Protein AF-A0A1D6FIR6-F1 (afdb_monomer)

Radius of gyration: 16.35 Å; Cα contacts (8 Å, |Δi|>4): 21; chains: 1; bounding box: 47×25×35 Å

Sequence (69 aa):
MDNDSKAVEDACLDMLKVGQRQMRYRLKQKYFNGIPANQVRTTSPISSMSDEDWRKLVEKWLALYYLIA

Foldseek 3Di:
DDPVVVVVVVVVVVVVVVVVVVVLVVCCVPQPPPDPLVRGDQADPDPVDGSVVVNVSSVVVVVVVVVVD

Structure (mmCIF, N/CA/C/O backbone):
data_AF-A0A1D6FIR6-F1
#
_entry.id   AF-A0A1D6FIR6-F1
#
loop_
_atom_site.group_PDB
_atom_site.id
_atom_site.type_symbol
_atom_site.label_atom_id
_atom_site.label_alt_id
_atom_site.label_comp_id
_atom_site.label_asym_id
_atom_site.label_entity_id
_atom_site.label_seq_id
_atom_site.pdbx_PDB_ins_code
_atom_site.Cartn_x
_atom_site.Cartn_y
_atom_site.Cartn_z
_atom_site.occupancy
_atom_site.B_iso_or_equiv
_atom_site.auth_seq_id
_atom_site.auth_comp_id
_atom_site.auth_asym_id
_atom_site.auth_atom_id
_atom_site.pdbx_PDB_model_num
ATOM 1 N N . MET A 1 1 ? 31.815 4.179 -20.907 1.00 53.72 1 MET A N 1
ATOM 2 C CA . MET A 1 1 ? 30.913 4.106 -19.741 1.00 53.72 1 MET A CA 1
ATOM 3 C C . MET A 1 1 ? 29.734 3.270 -20.181 1.00 53.72 1 MET A C 1
ATOM 5 O O . MET A 1 1 ? 29.119 3.609 -21.182 1.00 53.72 1 MET A O 1
ATOM 9 N N . ASP A 1 2 ? 29.563 2.126 -19.535 1.00 63.06 2 ASP A N 1
ATOM 10 C CA . ASP A 1 2 ? 28.667 1.041 -19.922 1.00 63.06 2 ASP A CA 1
ATOM 11 C C . ASP A 1 2 ? 27.193 1.471 -19.797 1.00 63.06 2 ASP A C 1
ATOM 13 O O . ASP A 1 2 ? 26.619 1.495 -18.709 1.00 63.06 2 ASP A O 1
ATOM 17 N N . ASN A 1 3 ? 26.619 1.916 -20.917 1.00 64.75 3 ASN A N 1
ATOM 18 C CA . ASN A 1 3 ? 25.231 2.373 -21.016 1.00 64.75 3 ASN A CA 1
ATOM 19 C C . ASN A 1 3 ? 24.235 1.222 -20.773 1.00 64.75 3 ASN A C 1
ATOM 21 O O . ASN A 1 3 ? 23.109 1.461 -20.335 1.00 64.75 3 ASN A O 1
ATOM 25 N N . ASP A 1 4 ? 24.674 -0.019 -20.989 1.00 75.38 4 ASP A N 1
ATOM 26 C CA . ASP A 1 4 ? 23.844 -1.213 -20.864 1.00 75.38 4 ASP A CA 1
ATOM 27 C C . ASP A 1 4 ? 23.649 -1.591 -19.391 1.00 75.38 4 ASP A C 1
ATOM 29 O O . ASP A 1 4 ? 22.538 -1.931 -18.983 1.00 75.38 4 ASP A O 1
ATOM 33 N N . SER A 1 5 ? 24.678 -1.412 -18.554 1.00 84.31 5 SER A N 1
ATOM 34 C CA . SER A 1 5 ? 24.569 -1.606 -17.099 1.00 84.31 5 SER A CA 1
ATOM 35 C C . SER A 1 5 ? 23.495 -0.715 -16.459 1.00 84.31 5 SER A C 1
ATOM 37 O O . SER A 1 5 ? 22.707 -1.186 -15.638 1.00 84.31 5 SER A O 1
ATOM 39 N N . LYS A 1 6 ? 23.404 0.557 -16.872 1.00 90.44 6 LYS A N 1
ATOM 40 C CA . LYS A 1 6 ? 22.385 1.483 -16.353 1.00 90.44 6 LYS A CA 1
ATOM 41 C C . LYS A 1 6 ? 20.976 1.107 -16.814 1.00 90.44 6 LYS A C 1
ATOM 43 O O . LYS A 1 6 ? 20.047 1.117 -16.012 1.00 90.44 6 LYS A O 1
ATOM 48 N N . ALA A 1 7 ? 20.823 0.731 -18.083 1.00 92.19 7 ALA A N 1
ATOM 49 C CA . ALA A 1 7 ? 19.536 0.289 -18.613 1.00 92.19 7 ALA A CA 1
ATOM 50 C C . ALA A 1 7 ? 19.013 -0.967 -17.888 1.00 92.19 7 ALA A C 1
ATOM 52 O O . ALA A 1 7 ? 17.817 -1.073 -17.611 1.00 92.19 7 ALA A O 1
ATOM 53 N N . VAL A 1 8 ? 19.906 -1.900 -17.540 1.00 93.06 8 VAL A N 1
ATOM 54 C CA . VAL A 1 8 ? 19.560 -3.100 -16.765 1.00 93.06 8 VAL A CA 1
ATOM 55 C C . VAL A 1 8 ? 19.152 -2.745 -15.333 1.00 93.06 8 VAL A C 1
ATOM 57 O O . VAL A 1 8 ? 18.150 -3.275 -14.844 1.00 93.06 8 VAL A O 1
ATOM 60 N N . GLU A 1 9 ? 19.879 -1.843 -14.669 1.00 95.19 9 GLU A N 1
ATOM 61 C CA . GLU A 1 9 ? 19.532 -1.372 -13.322 1.00 95.19 9 GLU A CA 1
ATOM 62 C C . GLU A 1 9 ? 18.145 -0.714 -13.299 1.00 95.19 9 GLU A C 1
ATOM 64 O O . GLU A 1 9 ? 17.292 -1.100 -12.493 1.00 95.19 9 GLU A O 1
ATOM 69 N N . ASP A 1 10 ? 17.883 0.205 -14.231 1.00 95.31 10 ASP A N 1
ATOM 70 C CA . ASP A 1 10 ? 16.600 0.903 -14.344 1.00 95.31 10 ASP A CA 1
ATOM 71 C C . ASP A 1 10 ? 15.442 -0.084 -14.583 1.00 95.31 10 ASP A C 1
ATOM 73 O O . ASP A 1 10 ? 14.412 -0.021 -13.901 1.00 95.31 10 ASP A O 1
ATOM 77 N N . ALA A 1 11 ? 15.628 -1.064 -15.474 1.00 95.75 11 ALA A N 1
ATOM 78 C CA . ALA A 1 11 ? 14.630 -2.102 -15.732 1.00 95.75 11 ALA A CA 1
ATOM 79 C C . ALA A 1 11 ?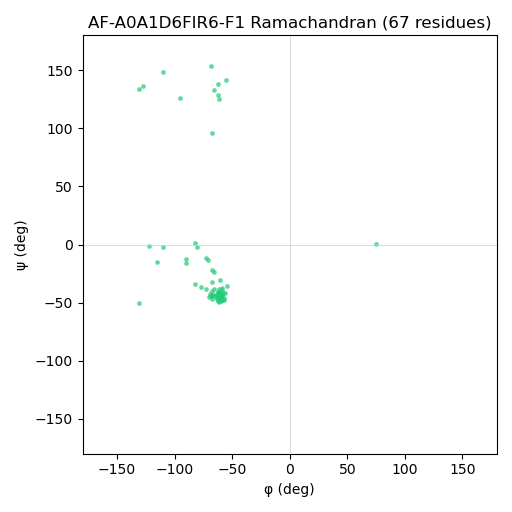 14.335 -2.959 -14.485 1.00 95.75 11 ALA A C 1
ATOM 81 O O . ALA A 1 11 ? 13.173 -3.275 -14.200 1.00 95.75 11 ALA A O 1
ATOM 82 N N . CYS A 1 12 ? 15.365 -3.311 -13.710 1.00 95.81 12 CYS A N 1
ATOM 83 C CA . CYS A 1 12 ? 15.201 -4.050 -12.457 1.00 95.81 12 CYS A CA 1
ATOM 84 C C . CYS A 1 12 ? 14.458 -3.217 -11.405 1.00 95.81 12 CYS A C 1
ATOM 86 O O . CYS A 1 12 ? 13.531 -3.717 -10.758 1.00 95.81 12 CYS A O 1
ATOM 88 N N . LEU A 1 13 ? 14.819 -1.940 -11.256 1.00 96.88 13 LEU A N 1
ATOM 89 C CA . LEU A 1 13 ? 14.152 -1.017 -10.338 1.00 96.8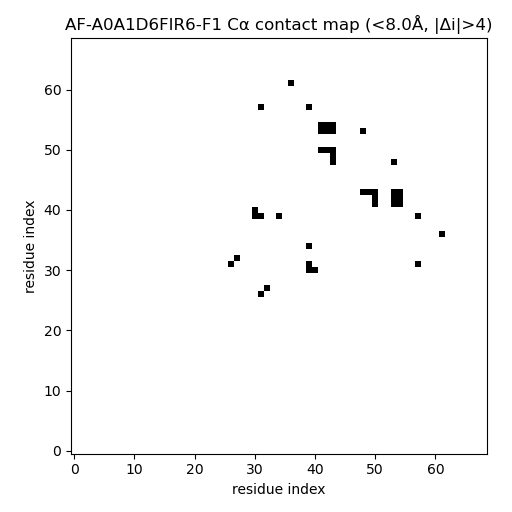8 13 LEU A CA 1
ATOM 90 C C . LEU A 1 13 ? 12.670 -0.867 -10.678 1.00 96.88 13 LEU A C 1
ATOM 92 O O . LEU A 1 13 ? 11.824 -0.904 -9.782 1.00 96.88 13 LEU A O 1
ATOM 96 N N . ASP A 1 14 ? 12.333 -0.737 -11.956 1.00 97.25 14 ASP A N 1
ATOM 97 C CA . ASP A 1 14 ? 10.944 -0.609 -12.383 1.00 97.25 14 ASP A CA 1
ATOM 98 C C . ASP A 1 14 ? 10.146 -1.893 -12.148 1.00 97.25 14 ASP A C 1
ATOM 100 O O . ASP A 1 14 ? 9.022 -1.830 -11.636 1.00 97.25 14 ASP A O 1
ATOM 104 N N . MET A 1 15 ? 10.740 -3.064 -12.391 1.00 97.06 15 MET A N 1
ATOM 105 C CA . MET A 1 15 ? 10.120 -4.347 -12.049 1.00 97.06 15 MET A CA 1
ATOM 106 C C . MET A 1 15 ? 9.818 -4.449 -10.545 1.00 97.06 15 MET A C 1
ATOM 108 O O . MET A 1 15 ? 8.708 -4.838 -10.157 1.00 97.06 15 MET A O 1
ATOM 112 N N . LEU A 1 16 ? 10.759 -4.032 -9.690 1.00 96.56 16 LEU A N 1
ATOM 113 C CA . LEU A 1 16 ? 10.577 -4.009 -8.235 1.00 96.56 16 LEU A CA 1
ATOM 114 C C . LEU A 1 16 ? 9.480 -3.024 -7.808 1.00 96.56 16 LEU A C 1
ATOM 116 O O . LEU A 1 16 ? 8.622 -3.382 -6.995 1.00 96.56 16 LEU A O 1
ATOM 120 N N . LYS A 1 17 ? 9.441 -1.814 -8.383 1.00 96.38 17 LYS A N 1
ATOM 121 C CA . LYS A 1 17 ? 8.380 -0.824 -8.112 1.00 96.38 17 LYS A CA 1
ATOM 122 C C . LYS A 1 17 ? 7.001 -1.363 -8.487 1.00 96.38 17 LYS A C 1
ATOM 124 O O . LYS A 1 17 ? 6.043 -1.192 -7.724 1.00 96.38 17 LYS A O 1
ATOM 129 N N . VAL A 1 18 ? 6.882 -2.029 -9.638 1.00 96.75 18 VAL A N 1
ATOM 130 C CA . VAL A 1 18 ? 5.624 -2.650 -10.078 1.00 96.75 18 VAL A CA 1
ATOM 131 C C . VAL A 1 18 ? 5.211 -3.756 -9.108 1.00 96.75 18 VAL A C 1
ATOM 133 O O . VAL A 1 18 ? 4.067 -3.756 -8.644 1.00 96.75 18 VAL A O 1
ATOM 136 N N . GLY A 1 19 ? 6.135 -4.641 -8.726 1.00 95.62 19 GLY A N 1
ATOM 137 C CA . GLY A 1 19 ? 5.882 -5.692 -7.737 1.00 95.62 19 GLY A CA 1
ATOM 138 C C . GLY A 1 19 ? 5.408 -5.132 -6.392 1.00 95.62 19 GLY A C 1
ATOM 139 O O . GLY A 1 19 ? 4.371 -5.550 -5.868 1.00 95.62 19 GLY A O 1
ATOM 140 N N . GLN A 1 20 ? 6.094 -4.110 -5.875 1.00 93.00 20 GLN A N 1
ATOM 141 C CA . GLN A 1 20 ? 5.732 -3.436 -4.626 1.00 93.00 20 GLN A CA 1
ATOM 142 C C . GLN A 1 20 ? 4.339 -2.793 -4.706 1.00 93.00 20 GLN A C 1
ATOM 144 O O . GLN A 1 20 ? 3.541 -2.890 -3.766 1.00 93.00 20 GLN A O 1
ATOM 149 N N . ARG A 1 21 ? 4.012 -2.152 -5.836 1.00 94.81 21 ARG A N 1
ATOM 150 C CA . ARG A 1 21 ? 2.689 -1.562 -6.076 1.00 94.81 21 ARG A CA 1
ATOM 151 C C . ARG A 1 21 ? 1.595 -2.630 -6.053 1.00 94.81 21 ARG A C 1
ATOM 153 O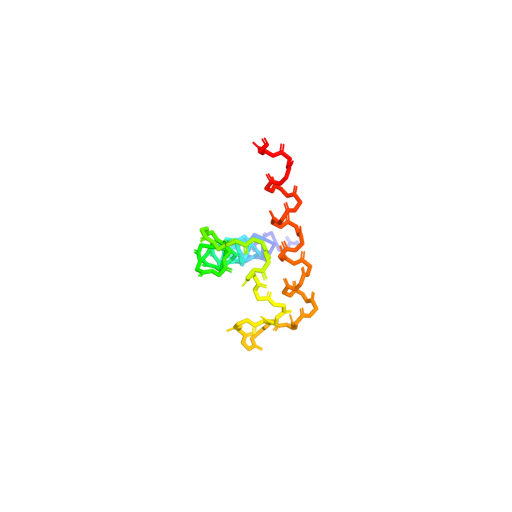 O . ARG A 1 21 ? 0.580 -2.431 -5.385 1.00 94.81 21 ARG A O 1
ATOM 160 N N . GLN A 1 22 ? 1.808 -3.760 -6.725 1.00 96.06 22 GLN A N 1
ATOM 161 C CA . GLN A 1 22 ? 0.851 -4.871 -6.738 1.00 96.06 22 GLN A CA 1
ATOM 162 C C . GLN A 1 22 ? 0.653 -5.473 -5.344 1.00 96.06 22 GLN A C 1
ATOM 164 O O . GLN A 1 22 ? -0.482 -5.697 -4.918 1.00 96.06 22 GLN A O 1
ATOM 169 N N . MET A 1 23 ? 1.739 -5.668 -4.593 1.00 94.44 23 MET A N 1
ATOM 170 C CA . MET A 1 23 ? 1.680 -6.153 -3.213 1.00 94.44 23 MET A CA 1
ATOM 171 C C . MET A 1 23 ? 0.854 -5.217 -2.320 1.00 94.44 23 MET A C 1
ATOM 173 O O . MET A 1 23 ? -0.049 -5.673 -1.616 1.00 94.44 23 MET A O 1
ATOM 177 N N . ARG A 1 24 ? 1.089 -3.901 -2.405 1.00 93.38 24 ARG A N 1
ATOM 178 C CA . ARG A 1 24 ? 0.308 -2.889 -1.676 1.00 93.38 24 ARG A CA 1
ATOM 179 C C . ARG A 1 24 ? -1.182 -2.933 -2.010 1.00 93.38 24 ARG A C 1
ATOM 181 O O . ARG A 1 24 ? -1.996 -2.829 -1.096 1.00 93.38 24 ARG A O 1
ATOM 188 N N . TYR A 1 25 ? -1.551 -3.085 -3.285 1.00 94.81 25 TYR A N 1
ATOM 189 C CA . TYR A 1 25 ? -2.962 -3.190 -3.674 1.00 94.81 25 TYR A CA 1
ATOM 190 C C . TYR A 1 25 ? -3.629 -4.427 -3.078 1.00 94.81 25 TYR A C 1
ATOM 192 O O . TYR A 1 25 ? -4.707 -4.311 -2.499 1.00 94.81 25 TYR A O 1
ATOM 200 N N . ARG A 1 26 ? -2.970 -5.588 -3.156 1.00 95.25 26 ARG A N 1
ATOM 201 C CA . ARG A 1 26 ? -3.487 -6.842 -2.587 1.00 95.25 26 ARG A CA 1
ATOM 202 C C . ARG A 1 26 ? -3.654 -6.751 -1.070 1.00 95.25 26 ARG A C 1
ATOM 204 O O . ARG A 1 26 ? -4.671 -7.195 -0.544 1.00 95.25 26 ARG A O 1
ATOM 211 N N . LEU A 1 27 ? -2.697 -6.132 -0.374 1.00 94.56 27 LEU A N 1
ATOM 212 C CA . LEU A 1 27 ? -2.793 -5.887 1.068 1.00 94.56 27 LEU A CA 1
ATOM 213 C C . LEU A 1 27 ? -3.982 -4.987 1.409 1.00 94.56 27 LEU A C 1
ATOM 215 O O . LEU A 1 27 ? -4.791 -5.354 2.261 1.00 94.56 27 LEU A O 1
ATOM 219 N N . LYS A 1 28 ? -4.126 -3.849 0.716 1.00 93.44 28 LYS A N 1
ATOM 220 C CA . LYS A 1 28 ? -5.247 -2.928 0.939 1.00 93.44 28 LYS A CA 1
ATOM 221 C C . LYS A 1 28 ? -6.588 -3.614 0.681 1.00 93.44 28 LYS A C 1
ATOM 223 O O . LYS A 1 28 ? -7.504 -3.513 1.488 1.00 93.44 28 LYS A O 1
ATOM 228 N N . GLN A 1 29 ? -6.697 -4.350 -0.422 1.00 94.31 29 GLN A N 1
ATOM 229 C CA . GLN A 1 29 ? -7.927 -5.048 -0.783 1.00 94.31 29 GLN A CA 1
ATOM 230 C C . GLN A 1 29 ? -8.330 -6.094 0.261 1.00 94.31 29 GLN A C 1
ATOM 232 O O . GLN A 1 29 ? -9.509 -6.206 0.568 1.00 94.31 29 GLN A O 1
ATOM 237 N N . LYS A 1 30 ? -7.366 -6.842 0.808 1.00 94.44 30 LYS A N 1
ATOM 238 C CA . LYS A 1 30 ? -7.642 -7.952 1.728 1.00 94.44 30 LYS A CA 1
ATOM 239 C C . LYS A 1 30 ? -7.865 -7.516 3.178 1.00 94.44 30 LYS A C 1
ATOM 241 O O . LYS A 1 30 ? -8.627 -8.163 3.886 1.00 94.44 30 LYS A O 1
ATOM 246 N N . TYR A 1 31 ? -7.171 -6.472 3.630 1.00 93.50 31 TYR A N 1
ATOM 247 C CA . TYR A 1 31 ? -7.084 -6.129 5.056 1.00 93.50 31 TYR A CA 1
ATOM 248 C C . TYR A 1 31 ? 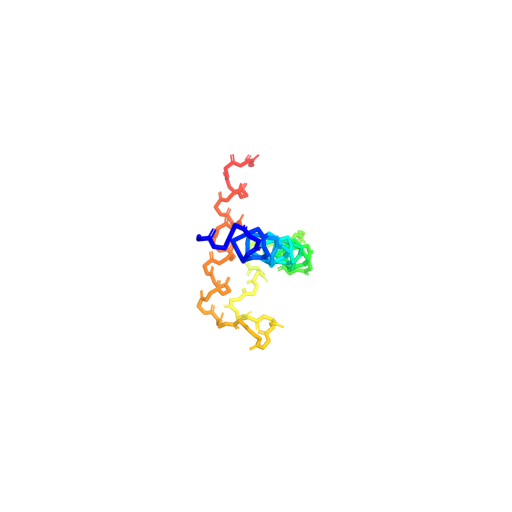-7.572 -4.721 5.401 1.00 93.50 31 TYR A C 1
ATOM 250 O O . TYR A 1 31 ? -7.553 -4.355 6.574 1.00 93.50 31 TYR A O 1
ATOM 258 N N . PHE A 1 32 ? -8.002 -3.935 4.413 1.00 91.69 32 PHE A N 1
ATOM 259 C CA . PHE A 1 32 ? -8.472 -2.570 4.638 1.00 91.69 32 PHE A CA 1
ATOM 260 C C . PHE A 1 32 ? -9.820 -2.287 3.970 1.00 91.69 32 PHE A C 1
ATOM 262 O O . PHE A 1 32 ? -10.736 -1.787 4.614 1.00 91.69 32 PHE A O 1
ATOM 269 N N . ASN A 1 33 ? -9.969 -2.602 2.682 1.00 90.75 33 ASN A N 1
ATOM 270 C CA . ASN A 1 33 ? -11.197 -2.297 1.949 1.00 90.75 33 ASN A CA 1
ATOM 271 C C . ASN A 1 33 ? -12.401 -3.043 2.549 1.00 90.75 33 ASN A C 1
ATOM 273 O O . ASN A 1 33 ? -12.358 -4.257 2.719 1.00 90.75 33 ASN A O 1
ATOM 277 N N . GLY A 1 34 ? -13.482 -2.312 2.833 1.00 89.19 34 GLY A N 1
ATOM 278 C CA . GLY A 1 34 ? -14.702 -2.874 3.422 1.00 89.19 34 GLY A CA 1
ATOM 279 C C . GLY A 1 34 ? -14.597 -3.205 4.914 1.00 89.19 34 GLY A C 1
ATOM 280 O O . GLY A 1 34 ? -15.577 -3.668 5.491 1.00 89.19 34 GLY A O 1
ATOM 281 N N . ILE A 1 35 ? -13.447 -2.952 5.547 1.00 89.75 35 ILE A N 1
ATOM 282 C CA . ILE A 1 35 ? -13.270 -3.110 6.990 1.00 89.75 35 ILE A CA 1
ATOM 283 C C . ILE A 1 35 ? -13.493 -1.745 7.658 1.00 89.75 35 ILE A C 1
ATOM 285 O O . ILE A 1 35 ? -12.849 -0.766 7.271 1.00 89.75 35 ILE A O 1
ATOM 289 N N . PRO A 1 36 ? -14.390 -1.649 8.656 1.00 87.56 36 PRO A N 1
ATOM 290 C CA . PRO A 1 36 ? -14.568 -0.433 9.441 1.00 87.56 36 PRO A CA 1
ATOM 291 C C . PRO A 1 36 ? -13.253 0.033 10.077 1.00 87.56 36 PRO A C 1
ATOM 293 O O . PRO A 1 36 ? -12.476 -0.785 10.563 1.00 87.56 36 PRO A O 1
ATOM 296 N N . ALA A 1 37 ? -13.012 1.347 10.130 1.00 85.50 37 ALA A N 1
ATOM 297 C CA . ALA A 1 37 ? -11.746 1.913 10.615 1.00 85.50 37 ALA A CA 1
ATOM 298 C C . ALA A 1 37 ? -11.351 1.431 12.028 1.00 85.50 37 ALA A C 1
ATOM 300 O O . ALA A 1 37 ? -10.178 1.189 12.294 1.00 85.50 37 ALA A O 1
ATOM 301 N N . ASN A 1 38 ? -12.330 1.224 12.912 1.00 86.19 38 ASN A N 1
ATOM 302 C CA . ASN A 1 38 ? -12.133 0.709 14.272 1.00 86.19 38 ASN A CA 1
ATOM 303 C C . ASN A 1 38 ? -11.781 -0.790 14.341 1.00 86.19 38 ASN A C 1
ATOM 305 O O . ASN A 1 38 ? -11.414 -1.277 15.407 1.00 86.19 38 ASN A O 1
ATOM 309 N N . GLN A 1 39 ? -11.912 -1.522 13.235 1.00 88.62 39 GLN A N 1
ATOM 310 C CA . GLN A 1 39 ? -11.608 -2.951 13.118 1.00 88.62 39 GLN A CA 1
ATOM 311 C C . GLN A 1 39 ? -10.364 -3.218 12.259 1.00 88.62 39 GLN A C 1
ATOM 313 O O . GLN A 1 39 ? -9.953 -4.371 12.102 1.00 88.62 39 GLN A O 1
ATOM 318 N N . VAL A 1 40 ? -9.746 -2.173 11.697 1.00 90.88 40 VAL A N 1
ATOM 319 C CA . VAL A 1 40 ? -8.502 -2.322 10.941 1.00 90.88 40 VAL A CA 1
ATOM 320 C C . VAL A 1 40 ? -7.389 -2.780 11.883 1.00 90.88 40 VAL A C 1
ATOM 322 O O . VAL A 1 40 ? -7.198 -2.249 12.975 1.00 90.88 40 VAL A O 1
ATOM 325 N N . ARG A 1 41 ? -6.639 -3.794 11.445 1.00 90.88 41 ARG A N 1
ATOM 326 C CA . ARG A 1 41 ? -5.561 -4.401 12.232 1.00 90.88 41 ARG A CA 1
ATOM 327 C C . ARG A 1 41 ? -4.456 -3.392 12.523 1.00 90.88 41 ARG A C 1
ATOM 329 O O . ARG A 1 41 ? -4.001 -2.688 11.624 1.00 90.88 41 ARG A O 1
ATOM 336 N N . THR A 1 42 ? -3.952 -3.417 13.749 1.00 90.00 42 THR A N 1
ATOM 337 C CA . THR A 1 42 ? -2.805 -2.609 14.187 1.00 90.00 42 THR A CA 1
ATOM 338 C C . THR A 1 42 ? -1.462 -3.315 13.999 1.00 90.00 42 THR A C 1
ATOM 340 O O . THR A 1 42 ? -0.431 -2.649 13.999 1.00 90.00 42 THR A O 1
ATOM 343 N N . THR A 1 43 ? -1.472 -4.635 13.797 1.00 94.75 43 THR A N 1
ATOM 344 C CA . THR A 1 43 ? -0.286 -5.473 13.571 1.00 94.75 43 THR A CA 1
ATOM 345 C C . THR A 1 43 ? -0.215 -5.983 12.138 1.00 94.75 43 THR A C 1
ATOM 347 O O . THR A 1 43 ? -1.242 -6.240 11.491 1.00 94.75 43 THR A O 1
ATOM 350 N N . SER A 1 44 ? 1.014 -6.147 11.653 1.00 95.50 44 SER A N 1
ATOM 351 C CA . SER A 1 44 ? 1.322 -6.605 10.311 1.00 95.50 44 SER A CA 1
ATOM 352 C C . SER A 1 44 ? 0.771 -8.017 10.087 1.00 95.50 44 SER A C 1
ATOM 354 O O . SER A 1 44 ? 1.072 -8.944 10.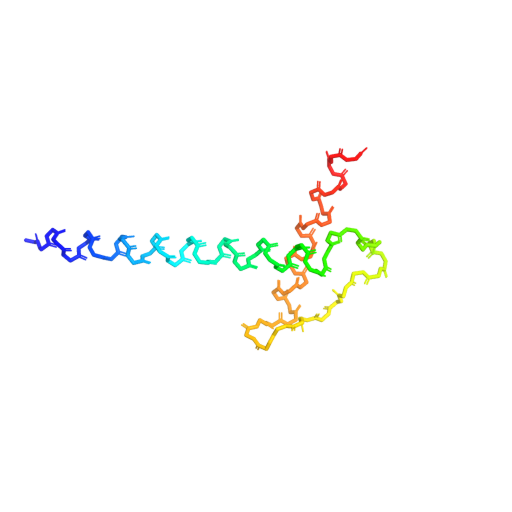842 1.00 95.50 44 SER A O 1
ATOM 356 N N . PRO A 1 45 ? -0.045 -8.229 9.040 1.00 93.94 45 PRO A N 1
ATOM 357 C CA . PRO A 1 45 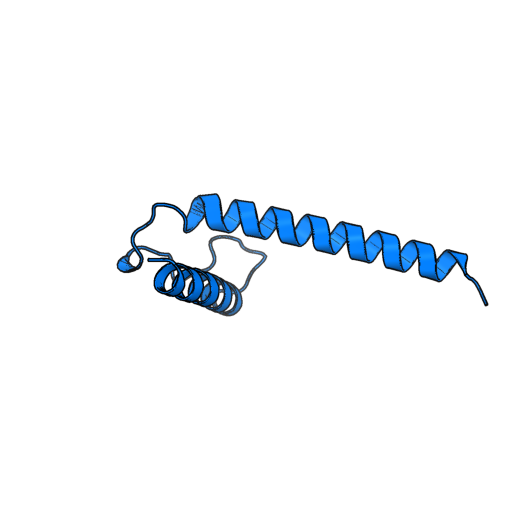? -0.543 -9.555 8.692 1.00 93.94 45 PRO A CA 1
ATOM 358 C C . PRO A 1 45 ? 0.481 -10.386 7.902 1.00 93.94 45 PRO A C 1
ATOM 360 O O . PRO A 1 45 ? 0.179 -11.522 7.537 1.00 93.94 45 PRO A O 1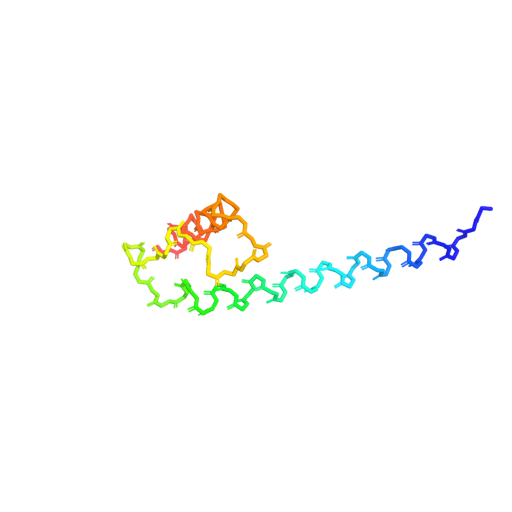
ATOM 363 N N . ILE A 1 46 ? 1.654 -9.825 7.587 1.00 93.00 46 ILE A N 1
ATOM 364 C CA . ILE A 1 46 ? 2.704 -10.470 6.796 1.00 93.00 46 ILE A CA 1
ATOM 365 C C . ILE A 1 46 ? 4.042 -10.410 7.538 1.00 93.00 46 ILE A C 1
ATOM 367 O O . ILE A 1 46 ? 4.437 -9.375 8.062 1.00 93.00 46 ILE A O 1
ATOM 371 N N . SER A 1 47 ? 4.776 -11.520 7.545 1.00 92.44 47 SER A N 1
ATOM 372 C CA . SER A 1 47 ? 6.045 -11.636 8.276 1.00 92.44 47 SER A CA 1
ATOM 373 C C . SER A 1 47 ? 7.167 -10.760 7.715 1.00 92.44 47 SER A C 1
ATOM 375 O O . SER A 1 47 ? 8.109 -10.438 8.427 1.00 92.44 47 SER A O 1
ATOM 377 N N . SER A 1 48 ? 7.076 -10.362 6.444 1.00 90.25 48 SER A N 1
ATOM 378 C CA . SER A 1 48 ? 8.088 -9.545 5.769 1.00 90.25 48 SER A CA 1
ATOM 379 C C . SER A 1 48 ? 7.962 -8.042 6.045 1.00 90.25 48 SER A C 1
ATOM 381 O O . SER A 1 48 ? 8.690 -7.261 5.439 1.00 90.25 48 SER A O 1
ATOM 383 N N . MET A 1 49 ? 7.003 -7.613 6.869 1.00 93.75 49 MET A N 1
ATOM 384 C CA . MET A 1 49 ? 6.761 -6.205 7.184 1.00 93.75 49 MET A CA 1
ATOM 385 C C . MET A 1 49 ? 6.643 -6.035 8.692 1.00 93.75 49 MET A C 1
ATOM 387 O O . MET A 1 49 ? 5.932 -6.797 9.347 1.00 93.75 49 MET A O 1
ATOM 391 N N . SER A 1 50 ? 7.323 -5.018 9.220 1.00 96.38 50 SER A N 1
ATOM 392 C CA . SER A 1 50 ? 7.225 -4.654 10.628 1.00 96.38 50 SER A CA 1
ATOM 393 C C . SER A 1 50 ? 5.839 -4.091 10.956 1.00 96.38 50 SER A C 1
ATOM 395 O O . SER A 1 50 ? 5.163 -3.503 10.106 1.00 96.38 50 SER A O 1
ATOM 397 N N . ASP A 1 51 ? 5.422 -4.219 12.214 1.00 96.12 51 ASP A N 1
ATOM 398 C CA . ASP A 1 51 ? 4.171 -3.614 12.685 1.00 96.12 51 ASP A CA 1
ATOM 399 C C . ASP A 1 51 ? 4.177 -2.084 12.541 1.00 96.12 51 ASP A C 1
ATOM 401 O O . ASP A 1 51 ? 3.136 -1.467 12.314 1.00 96.12 51 ASP A O 1
ATOM 405 N N . GLU A 1 52 ? 5.353 -1.458 12.634 1.00 95.69 52 GLU A N 1
ATOM 406 C CA . GLU A 1 52 ? 5.498 -0.014 12.466 1.00 95.69 52 GLU A CA 1
ATOM 407 C C . GLU A 1 52 ? 5.219 0.425 11.023 1.00 95.69 52 GLU A C 1
ATOM 409 O O . GLU A 1 52 ? 4.444 1.361 10.797 1.00 95.69 52 GLU A O 1
ATOM 414 N N . ASP A 1 53 ? 5.799 -0.269 10.043 1.00 94.12 53 ASP A N 1
ATOM 415 C CA . ASP A 1 53 ? 5.576 0.018 8.624 1.00 94.12 53 ASP A CA 1
ATOM 416 C C . ASP A 1 53 ? 4.132 -0.271 8.215 1.00 94.12 53 ASP A C 1
ATOM 418 O O . ASP A 1 53 ? 3.525 0.503 7.466 1.00 94.12 53 ASP A O 1
ATOM 422 N N . TRP A 1 54 ? 3.550 -1.345 8.757 1.00 95.25 54 TRP A N 1
ATOM 423 C CA . TRP A 1 54 ? 2.136 -1.653 8.578 1.00 95.25 54 TRP A CA 1
ATOM 424 C C . TRP A 1 54 ? 1.245 -0.514 9.086 1.00 95.25 54 TRP A C 1
ATOM 426 O O . TRP A 1 54 ? 0.364 -0.048 8.358 1.00 95.25 54 TRP A O 1
ATOM 436 N N . ARG A 1 55 ? 1.501 -0.006 10.298 1.00 94.69 55 ARG A N 1
ATOM 437 C CA . ARG A 1 55 ? 0.726 1.098 10.880 1.00 94.69 55 ARG A CA 1
ATOM 438 C C . ARG A 1 55 ? 0.826 2.372 10.041 1.00 94.69 55 ARG A C 1
ATOM 440 O O . ARG A 1 55 ? -0.204 2.982 9.759 1.00 94.69 55 ARG A O 1
ATOM 447 N N . LYS A 1 56 ? 2.026 2.729 9.569 1.00 94.12 56 LYS A N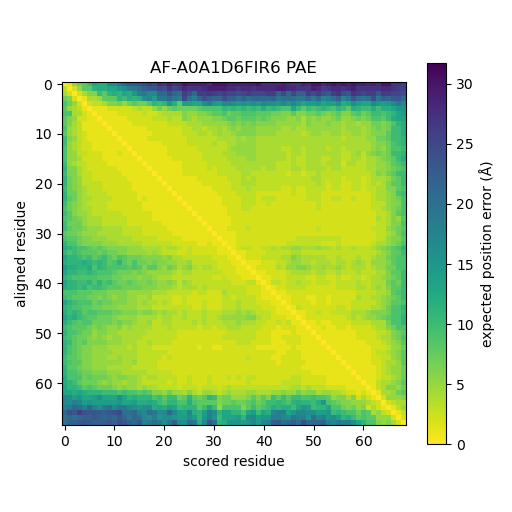 1
ATOM 448 C CA . LYS A 1 56 ? 2.237 3.866 8.648 1.00 94.12 56 LYS A CA 1
ATOM 449 C C . LYS A 1 56 ? 1.439 3.706 7.348 1.00 94.12 56 LYS A C 1
ATOM 451 O O . LYS A 1 5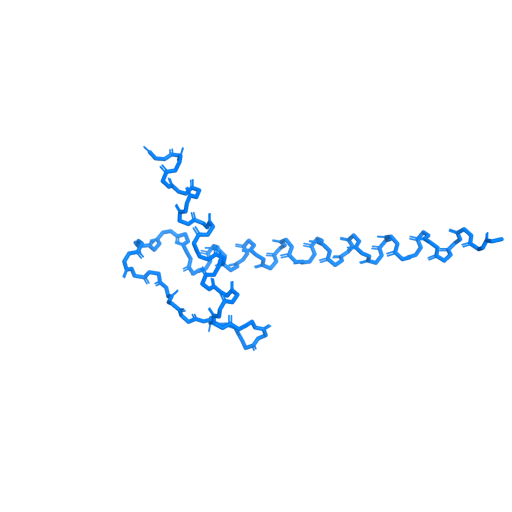6 ? 0.920 4.682 6.801 1.00 94.12 56 LYS A O 1
ATOM 456 N N . LEU A 1 57 ? 1.335 2.481 6.830 1.00 93.38 57 LEU A N 1
ATOM 457 C CA . LEU A 1 57 ? 0.570 2.186 5.619 1.00 93.38 57 LEU A CA 1
ATOM 458 C C . LEU A 1 57 ? -0.943 2.325 5.849 1.00 93.38 57 LEU A C 1
ATOM 460 O O . LEU A 1 57 ? -1.624 2.960 5.040 1.00 93.38 57 LEU A O 1
ATOM 464 N N . VAL A 1 58 ? -1.451 1.779 6.958 1.00 93.00 58 VAL A N 1
ATOM 465 C CA . VAL A 1 58 ? -2.859 1.899 7.368 1.00 93.00 58 VAL A CA 1
ATOM 466 C C . VAL A 1 58 ? -3.246 3.360 7.580 1.00 93.00 58 VAL A C 1
ATOM 468 O O . VAL A 1 58 ? -4.268 3.795 7.054 1.00 93.00 58 VAL A O 1
ATOM 471 N N . GLU A 1 59 ? -2.411 4.136 8.271 1.00 92.69 59 GLU A N 1
ATOM 472 C CA . GLU A 1 59 ? -2.628 5.567 8.499 1.00 92.69 59 GLU A CA 1
ATOM 473 C C . GLU A 1 59 ? -2.764 6.335 7.178 1.00 92.69 59 GLU A C 1
ATOM 475 O O . GLU A 1 59 ? -3.724 7.084 6.990 1.00 92.69 59 GLU A O 1
ATOM 480 N N . LYS A 1 60 ? -1.875 6.082 6.206 1.00 91.62 60 LYS A N 1
ATOM 481 C CA . LYS A 1 60 ? -1.983 6.678 4.864 1.00 91.62 60 LYS A CA 1
ATOM 482 C C . LYS A 1 60 ? -3.298 6.321 4.170 1.00 91.62 60 LYS A C 1
ATOM 484 O O . LYS A 1 60 ? -3.858 7.157 3.463 1.00 91.62 60 LYS A O 1
ATOM 489 N N . TRP A 1 61 ? -3.791 5.091 4.315 1.00 91.81 61 TRP A N 1
ATOM 490 C CA . TRP A 1 61 ? -5.061 4.691 3.703 1.00 91.81 61 TRP A CA 1
ATOM 491 C C . TRP A 1 61 ? -6.277 5.293 4.400 1.00 91.81 61 TRP A C 1
ATOM 493 O O . TRP A 1 61 ? -7.207 5.685 3.698 1.00 91.81 61 TRP A O 1
ATOM 503 N N . LEU A 1 62 ? -6.255 5.400 5.731 1.00 89.50 62 LEU A N 1
ATOM 504 C CA . LEU A 1 62 ? -7.287 6.091 6.505 1.00 89.50 62 LEU A CA 1
ATOM 505 C C . LEU A 1 62 ? -7.340 7.571 6.128 1.00 89.50 62 LEU A C 1
ATOM 507 O O . LEU A 1 62 ? -8.409 8.061 5.781 1.00 89.50 62 LEU A O 1
ATOM 511 N N . ALA A 1 63 ? -6.194 8.257 6.091 1.00 87.12 63 ALA A N 1
ATOM 512 C CA . ALA A 1 63 ? -6.118 9.665 5.702 1.00 87.12 63 ALA A CA 1
ATOM 513 C C . ALA A 1 63 ? -6.708 9.913 4.303 1.00 87.12 63 ALA A C 1
ATOM 515 O O . ALA A 1 63 ? -7.460 10.861 4.110 1.00 87.12 63 ALA A O 1
ATOM 516 N N . LEU A 1 64 ? -6.433 9.028 3.336 1.00 77.31 64 LEU A N 1
ATOM 517 C CA . LEU A 1 64 ? -7.041 9.108 2.004 1.00 77.31 64 LEU A CA 1
ATOM 518 C C . LEU A 1 64 ? -8.554 8.841 2.015 1.00 77.31 64 LEU A C 1
ATOM 520 O O . LEU A 1 64 ? -9.258 9.405 1.189 1.00 77.31 64 LEU A O 1
ATOM 524 N N . TYR A 1 65 ? -9.060 7.989 2.909 1.00 73.12 65 TYR A N 1
ATOM 525 C CA . TYR A 1 65 ? -10.493 7.697 3.007 1.00 73.12 65 TYR A CA 1
ATOM 526 C C . TYR A 1 65 ? -11.285 8.910 3.516 1.00 73.12 65 TYR A C 1
ATOM 528 O O . TYR A 1 65 ? -12.292 9.269 2.918 1.00 73.12 65 TYR A O 1
ATOM 536 N N . TYR A 1 66 ? -10.787 9.593 4.550 1.00 66.69 66 TYR A N 1
ATOM 537 C CA . TYR A 1 66 ? -11.426 10.793 5.111 1.00 66.69 66 TYR A CA 1
ATOM 538 C C . TYR A 1 66 ? -11.338 12.040 4.216 1.00 66.69 66 TYR A C 1
ATOM 540 O O . TYR A 1 66 ? -12.017 13.021 4.485 1.00 66.69 66 TYR A O 1
ATOM 548 N N . LEU A 1 67 ? -10.498 12.029 3.175 1.00 59.38 67 LEU A N 1
ATOM 549 C CA . LEU A 1 67 ? -10.401 13.121 2.196 1.00 59.38 67 LEU A CA 1
ATOM 550 C C . LEU A 1 67 ? -11.346 12.948 0.997 1.00 59.38 67 LEU A C 1
ATOM 552 O O . LEU A 1 67 ? -11.478 13.867 0.194 1.00 59.38 67 LEU A O 1
ATOM 556 N N . ILE A 1 68 ? -11.940 11.763 0.832 1.00 56.16 68 ILE A N 1
ATOM 557 C CA . ILE A 1 68 ? -12.777 11.405 -0.326 1.00 56.16 68 ILE A CA 1
ATOM 558 C C . ILE A 1 68 ? -14.240 11.150 0.095 1.00 56.16 68 ILE A C 1
ATOM 560 O O . ILE A 1 68 ? -15.119 11.113 -0.764 1.00 56.16 68 ILE A O 1
ATOM 564 N N . ALA A 1 69 ? -14.497 10.979 1.395 1.00 52.28 69 ALA A N 1
ATOM 565 C CA . ALA A 1 69 ? -15.825 10.854 1.998 1.00 52.28 69 ALA A CA 1
ATOM 566 C C . ALA A 1 69 ? -16.313 12.206 2.532 1.00 52.28 69 ALA A C 1
ATOM 568 O O . ALA A 1 69 ? -17.529 12.466 2.407 1.00 52.28 69 ALA A O 1
#

Organism: Zea mays (NCBI:txid4577)

pLDDT: mean 88.88, std 11.03, range [52.28, 97.25]

Solvent-accessible surface area (backbone atoms only — not comparable to full-atom values): 4133 Å² total; per-residue (Å²): 131,72,65,63,62,54,54,50,51,53,53,52,52,50,53,50,52,52,52,52,52,54,52,52,51,54,49,41,58,74,62,41,60,96,50,57,81,93,69,47,72,71,59,44,94,46,93,94,47,53,41,67,59,42,39,56,51,49,50,55,52,50,57,55,48,70,73,75,109

Mean predicted aligned error: 5.69 Å

Secondary structure (DSSP, 8-state):
--HHHHHHHHHHHHHHHHHHHHHHHHHHHHHTTTS-GGGS-SS-SSTTS-HHHHHHHHHHHHHHHHTT-